Protein AF-A0ABD0QAF0-F1 (af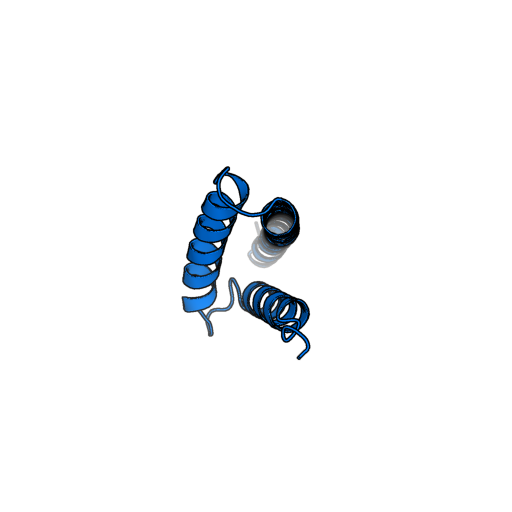db_monomer_lite)

Structure (mmCIF, N/CA/C/O backbone):
data_AF-A0ABD0QAF0-F1
#
_entry.id   AF-A0ABD0QAF0-F1
#
loop_
_atom_site.group_PDB
_atom_site.id
_atom_site.type_symbol
_atom_site.label_atom_id
_atom_site.label_alt_id
_atom_site.label_comp_id
_atom_site.label_asym_id
_atom_site.label_entity_id
_atom_site.label_seq_id
_atom_site.pdbx_PDB_ins_code
_atom_site.Cartn_x
_atom_site.Cartn_y
_atom_site.Cartn_z
_atom_site.occupancy
_atom_site.B_iso_or_equiv
_atom_site.auth_seq_id
_atom_site.auth_comp_id
_atom_site.auth_asym_id
_atom_site.auth_atom_id
_atom_site.pdbx_PDB_model_num
ATOM 1 N N . GLN A 1 1 ? -17.795 -15.626 18.879 1.00 40.56 1 GLN A N 1
ATOM 2 C CA . GLN A 1 1 ? -17.693 -15.698 17.411 1.00 40.56 1 GLN A CA 1
ATOM 3 C C . GLN A 1 1 ? -16.536 -14.794 17.067 1.00 40.56 1 GLN A C 1
ATOM 5 O O . GLN A 1 1 ? -16.631 -13.613 17.365 1.00 40.56 1 GLN A O 1
ATOM 10 N N . GLY A 1 2 ? -15.395 -15.380 16.697 1.00 53.38 2 GLY A N 1
ATOM 11 C CA . GLY A 1 2 ? -14.208 -14.592 16.383 1.00 53.38 2 GLY A CA 1
ATOM 12 C C . GLY A 1 2 ? -14.545 -13.696 15.206 1.00 53.38 2 GLY A C 1
ATOM 13 O O . GLY A 1 2 ? -15.065 -14.193 14.213 1.00 53.38 2 GLY A O 1
ATOM 14 N N . GLU A 1 3 ? -14.342 -12.393 15.356 1.00 57.00 3 GLU A N 1
ATOM 15 C CA . GLU A 1 3 ? -14.245 -11.516 14.198 1.00 57.00 3 GLU A CA 1
ATOM 16 C C . GLU A 1 3 ? -13.171 -12.131 13.300 1.00 57.00 3 GLU A C 1
ATOM 18 O O . GLU A 1 3 ? -12.036 -12.306 13.747 1.00 57.00 3 GLU A O 1
ATOM 23 N N . ASP A 1 4 ? -13.553 -12.587 12.106 1.00 62.59 4 ASP A N 1
ATOM 24 C CA . ASP A 1 4 ? -12.604 -13.169 11.165 1.00 62.59 4 ASP A CA 1
ATOM 25 C C . ASP A 1 4 ? -11.461 -12.167 10.974 1.00 62.59 4 ASP A C 1
ATOM 27 O O . ASP A 1 4 ? -11.684 -11.012 10.607 1.00 62.59 4 ASP A O 1
ATOM 31 N N . ASP A 1 5 ? -10.234 -12.574 11.303 1.00 81.44 5 ASP A N 1
ATOM 32 C CA . ASP A 1 5 ? -9.086 -11.683 11.208 1.00 81.44 5 ASP A CA 1
ATOM 33 C C . ASP A 1 5 ? -8.762 -11.469 9.727 1.00 81.44 5 ASP A C 1
ATOM 35 O O . ASP A 1 5 ? -8.081 -12.273 9.094 1.00 81.44 5 ASP A O 1
ATOM 39 N N . TYR A 1 6 ? -9.300 -10.394 9.152 1.00 88.00 6 TYR A N 1
ATOM 40 C CA . TYR A 1 6 ? -9.095 -10.038 7.749 1.00 88.00 6 TYR A CA 1
ATOM 41 C C . TYR A 1 6 ? -7.701 -9.460 7.474 1.00 88.00 6 TYR A C 1
ATOM 43 O O . TYR A 1 6 ? -7.346 -9.267 6.308 1.00 88.00 6 TYR A O 1
ATOM 51 N N . ARG A 1 7 ? -6.888 -9.187 8.507 1.00 88.19 7 ARG A N 1
ATOM 52 C CA . ARG A 1 7 ? -5.566 -8.559 8.341 1.00 88.19 7 ARG A CA 1
ATOM 53 C C . ARG A 1 7 ? -4.629 -9.370 7.443 1.00 88.19 7 ARG A C 1
ATOM 55 O O . ARG A 1 7 ? -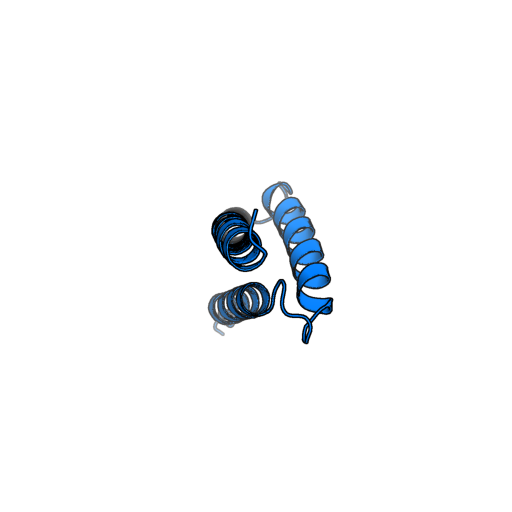4.110 -8.774 6.501 1.00 88.19 7 ARG A O 1
ATOM 62 N N . PRO A 1 8 ? -4.466 -10.698 7.608 1.00 91.81 8 PRO A N 1
ATOM 63 C CA . PRO A 1 8 ? -3.582 -11.478 6.741 1.00 91.81 8 PRO A CA 1
ATOM 64 C C . PRO A 1 8 ? -4.048 -11.496 5.280 1.00 91.81 8 PRO A C 1
ATOM 66 O O . PRO A 1 8 ? -3.233 -11.464 4.363 1.00 91.81 8 PRO A O 1
ATOM 69 N N . LEU A 1 9 ? -5.365 -11.517 5.043 1.00 93.25 9 LEU A N 1
ATOM 70 C CA . LEU A 1 9 ? -5.921 -11.463 3.687 1.00 93.25 9 LEU A CA 1
ATOM 71 C C . LEU A 1 9 ? -5.630 -10.118 3.024 1.00 93.25 9 LEU A C 1
ATOM 73 O O . LEU A 1 9 ? -5.247 -10.069 1.856 1.00 93.25 9 LEU A O 1
ATOM 77 N N . PHE A 1 10 ? -5.783 -9.032 3.779 1.00 92.94 10 PHE A N 1
ATOM 78 C CA . PHE A 1 10 ? -5.467 -7.698 3.299 1.00 92.94 10 PHE A CA 1
ATOM 79 C C . PHE A 1 10 ? -3.966 -7.528 3.036 1.00 92.94 10 PHE A C 1
ATOM 81 O O . PHE A 1 10 ? -3.585 -6.991 2.001 1.00 92.94 10 PHE A O 1
ATOM 88 N N . GLU A 1 11 ? -3.106 -8.033 3.917 1.00 93.25 11 GLU A N 1
ATOM 89 C CA . GLU A 1 11 ? -1.651 -8.016 3.729 1.00 93.25 11 GLU A CA 1
ATOM 90 C C . GLU A 1 11 ? -1.221 -8.761 2.468 1.00 93.25 11 GLU A C 1
ATOM 92 O O . GLU A 1 11 ? -0.441 -8.224 1.679 1.00 93.25 11 GLU A O 1
ATOM 97 N N . ASN A 1 12 ? -1.781 -9.950 2.236 1.00 94.81 12 ASN A N 1
ATOM 98 C CA . ASN A 1 12 ? -1.554 -10.703 1.006 1.00 94.81 12 ASN A CA 1
ATOM 99 C C . ASN A 1 12 ? -2.018 -9.914 -0.221 1.00 94.81 12 ASN A C 1
ATOM 101 O O . ASN A 1 12 ? -1.263 -9.767 -1.175 1.00 94.81 12 ASN A O 1
ATOM 105 N N . PHE A 1 13 ? -3.206 -9.309 -0.167 1.00 95.44 13 PHE A N 1
ATOM 106 C CA . PHE A 1 13 ? -3.706 -8.469 -1.254 1.00 95.44 13 PHE A CA 1
ATOM 107 C C . PHE A 1 13 ? -2.774 -7.284 -1.566 1.00 95.44 13 PHE A C 1
ATOM 109 O O . PHE A 1 13 ? -2.501 -6.996 -2.732 1.00 95.44 13 PHE A O 1
ATOM 116 N N . VAL A 1 14 ? -2.235 -6.608 -0.545 1.00 95.38 14 VAL A N 1
ATOM 117 C CA . VAL A 1 14 ? -1.267 -5.515 -0.736 1.00 95.38 14 VAL A CA 1
ATOM 118 C C . VAL A 1 14 ? 0.041 -6.030 -1.341 1.00 95.38 14 VAL A C 1
ATOM 120 O O . VAL A 1 14 ? 0.576 -5.396 -2.252 1.00 95.38 14 VAL A O 1
ATOM 123 N N . GLN A 1 15 ? 0.555 -7.169 -0.871 1.00 94.00 15 GLN A N 1
ATOM 124 C CA . GLN A 1 15 ? 1.746 -7.812 -1.439 1.00 94.00 15 GLN A CA 1
ATOM 125 C C . GLN A 1 15 ? 1.542 -8.164 -2.916 1.00 94.00 15 GLN A C 1
ATOM 127 O O . GLN A 1 15 ? 2.400 -7.850 -3.742 1.00 94.00 15 GLN A O 1
ATOM 132 N N . ASP A 1 16 ? 0.391 -8.735 -3.265 1.00 95.75 16 ASP A N 1
ATOM 133 C CA . ASP A 1 16 ? 0.057 -9.120 -4.634 1.00 95.75 16 ASP A CA 1
ATOM 134 C C . ASP A 1 16 ? -0.021 -7.893 -5.553 1.00 95.75 16 ASP A C 1
ATOM 136 O O . ASP A 1 16 ? 0.590 -7.886 -6.628 1.00 95.75 16 ASP A O 1
ATOM 140 N N . LEU A 1 17 ? -0.666 -6.805 -5.113 1.00 95.56 17 LEU A N 1
ATOM 141 C CA . LEU A 1 17 ? -0.683 -5.536 -5.852 1.00 95.56 17 LEU A CA 1
ATOM 142 C C . LEU A 1 17 ? 0.726 -4.966 -6.057 1.00 95.56 17 LEU A C 1
ATOM 144 O O . LEU A 1 17 ? 1.064 -4.524 -7.152 1.00 95.56 17 LEU A O 1
ATOM 148 N N . LEU A 1 18 ? 1.571 -4.995 -5.025 1.00 93.50 18 LEU A N 1
ATOM 149 C CA . LEU A 1 18 ? 2.954 -4.520 -5.114 1.00 93.50 18 LEU A CA 1
ATOM 150 C C . LEU A 1 18 ? 3.841 -5.423 -5.984 1.00 93.50 18 LEU A C 1
ATOM 152 O O . LEU A 1 18 ? 4.826 -4.949 -6.540 1.00 93.50 18 LEU A O 1
ATOM 156 N N . SER A 1 19 ? 3.522 -6.710 -6.115 1.00 92.56 19 SER A N 1
ATOM 157 C CA . SER A 1 19 ? 4.261 -7.633 -6.987 1.00 92.56 19 SER A CA 1
ATOM 158 C C . SER A 1 19 ? 3.909 -7.470 -8.471 1.00 92.56 19 SER A C 1
ATOM 160 O O . SER A 1 19 ? 4.727 -7.766 -9.349 1.00 92.56 19 SER A O 1
ATOM 162 N N . THR A 1 20 ? 2.698 -6.980 -8.745 1.00 94.00 20 THR A N 1
ATOM 163 C CA . THR A 1 20 ? 2.133 -6.828 -10.091 1.00 94.00 20 THR A CA 1
ATOM 164 C C . THR A 1 20 ? 2.198 -5.394 -10.614 1.00 94.0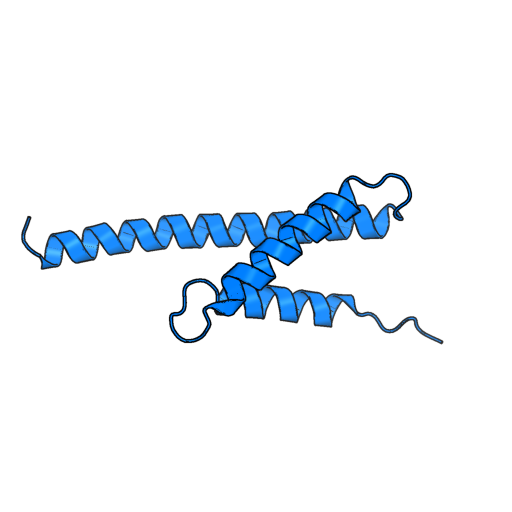0 20 THR A C 1
ATOM 166 O O . THR A 1 20 ? 2.071 -5.179 -11.819 1.00 94.00 20 THR A O 1
ATOM 169 N N . VAL A 1 21 ? 2.456 -4.406 -9.752 1.00 89.25 21 VAL A N 1
ATOM 170 C CA . VAL A 1 21 ? 2.645 -3.013 -10.170 1.00 89.25 21 VAL A CA 1
ATOM 171 C C . VAL A 1 21 ? 3.808 -2.897 -11.166 1.00 89.25 21 VAL A C 1
ATOM 173 O O . VAL A 1 21 ? 4.843 -3.548 -11.027 1.00 89.25 21 VAL A O 1
ATOM 176 N N . ASN A 1 22 ? 3.635 -2.065 -12.196 1.00 84.25 22 ASN A N 1
ATOM 177 C CA . ASN A 1 22 ? 4.575 -1.891 -13.314 1.00 84.25 22 ASN A CA 1
ATOM 178 C C . ASN A 1 22 ? 4.776 -3.129 -14.214 1.00 84.25 22 ASN A C 1
ATOM 180 O O . ASN A 1 22 ? 5.703 -3.144 -15.027 1.00 84.25 22 ASN A O 1
ATOM 184 N N . LYS A 1 23 ? 3.934 -4.167 -14.110 1.00 87.50 23 LYS A N 1
ATOM 185 C CA . LYS A 1 23 ? 3.914 -5.277 -15.074 1.00 87.50 23 LYS A CA 1
ATOM 186 C C . LYS A 1 23 ? 2.940 -4.965 -16.216 1.00 87.50 23 LYS A C 1
ATOM 188 O O . LYS A 1 23 ? 1.794 -4.615 -15.936 1.00 87.50 23 LYS A O 1
ATOM 193 N N . PRO A 1 24 ? 3.348 -5.131 -17.489 1.00 88.19 24 PRO A N 1
ATOM 194 C CA . PRO A 1 24 ? 2.483 -4.830 -18.633 1.00 88.19 24 PRO A CA 1
ATOM 195 C C . PRO A 1 24 ? 1.231 -5.716 -18.673 1.00 88.19 24 PRO A C 1
ATOM 197 O O . PRO A 1 24 ? 0.190 -5.271 -19.146 1.00 88.19 24 PRO A O 1
ATOM 200 N N . ASP A 1 25 ? 1.310 -6.930 -18.122 1.00 93.56 25 ASP A N 1
ATOM 201 C CA . ASP A 1 25 ? 0.188 -7.872 -18.046 1.00 93.56 25 ASP A CA 1
ATOM 202 C C . ASP A 1 25 ? -0.898 -7.439 -17.040 1.00 93.56 25 ASP A C 1
ATOM 204 O O . ASP A 1 25 ? -2.027 -7.922 -17.101 1.00 93.56 25 ASP A O 1
ATOM 208 N N . TRP A 1 26 ? -0.577 -6.514 -16.123 1.00 94.81 26 TRP A N 1
ATOM 209 C CA . TRP A 1 26 ? -1.438 -6.124 -15.000 1.00 94.81 26 TRP A CA 1
ATOM 210 C C . TRP A 1 26 ? -1.597 -4.597 -14.864 1.00 94.81 26 TRP A C 1
ATOM 212 O O . TRP A 1 26 ? -1.307 -4.029 -13.808 1.00 94.81 26 TRP A O 1
ATOM 222 N N . PRO A 1 27 ? -2.122 -3.891 -15.883 1.00 91.12 27 PRO A N 1
ATOM 223 C CA . PRO A 1 27 ? -2.230 -2.427 -15.859 1.00 91.12 27 PRO A CA 1
ATOM 224 C C . PRO A 1 27 ? -3.178 -1.904 -14.765 1.00 91.12 27 PRO A C 1
ATOM 226 O O . PRO A 1 27 ? -3.014 -0.795 -14.262 1.00 91.12 27 PRO A O 1
ATOM 229 N N . ALA A 1 28 ? -4.162 -2.706 -14.348 1.00 95.06 28 ALA A N 1
ATOM 230 C CA . ALA A 1 28 ? -5.106 -2.326 -13.298 1.00 95.06 28 ALA A CA 1
ATOM 231 C C . ALA A 1 28 ? -4.471 -2.257 -11.894 1.00 95.06 28 ALA A C 1
ATOM 233 O O . ALA A 1 28 ? -5.038 -1.611 -11.010 1.00 95.06 28 ALA A O 1
ATOM 234 N N . ALA A 1 29 ? -3.305 -2.880 -11.678 1.00 94.25 29 ALA A N 1
ATOM 235 C CA . ALA A 1 29 ? -2.631 -2.876 -10.380 1.00 94.25 29 ALA A CA 1
ATOM 236 C C . ALA A 1 29 ? -2.277 -1.449 -9.927 1.00 94.25 29 ALA A C 1
ATOM 238 O O . ALA A 1 29 ? -2.476 -1.103 -8.764 1.00 94.25 29 ALA A O 1
ATOM 239 N N . GLU A 1 30 ? -1.845 -0.585 -10.852 1.00 91.88 30 GLU A N 1
ATOM 240 C CA . GLU A 1 30 ? -1.547 0.823 -10.564 1.00 91.88 30 GLU A CA 1
ATOM 241 C C . GLU A 1 30 ? -2.801 1.604 -10.133 1.00 91.88 30 GLU A C 1
ATOM 243 O O . GLU A 1 30 ? -2.768 2.367 -9.160 1.00 91.88 30 GLU A O 1
ATOM 248 N N . LEU A 1 31 ? -3.931 1.380 -10.814 1.00 94.62 31 LEU A N 1
ATOM 249 C CA . LEU A 1 31 ? -5.215 1.997 -10.476 1.00 94.62 31 LEU A CA 1
ATOM 250 C C . LEU A 1 31 ? -5.675 1.573 -9.073 1.00 94.62 31 LEU A C 1
ATOM 252 O O . LEU A 1 31 ? -6.077 2.421 -8.270 1.00 94.62 31 LEU A O 1
ATOM 256 N N . LEU A 1 32 ? -5.599 0.274 -8.772 1.00 96.31 32 LEU A N 1
ATOM 257 C CA . LEU A 1 32 ? -5.983 -0.279 -7.474 1.00 96.31 32 LEU A CA 1
ATOM 258 C C . LEU A 1 32 ? -5.081 0.243 -6.356 1.00 96.31 32 LEU A C 1
ATOM 260 O O . LEU A 1 32 ? -5.595 0.680 -5.329 1.00 96.31 32 LEU A O 1
ATOM 264 N N . LEU A 1 33 ? -3.763 0.284 -6.565 1.00 95.19 33 LEU A N 1
ATOM 265 C CA . LEU A 1 33 ? -2.816 0.814 -5.584 1.00 95.19 33 LEU A CA 1
ATOM 266 C C . LEU A 1 33 ? -3.034 2.317 -5.341 1.00 95.19 33 LEU A C 1
ATOM 268 O O . LEU A 1 33 ? -2.974 2.783 -4.203 1.00 95.19 33 LEU A O 1
ATOM 272 N N . SER A 1 34 ? -3.377 3.071 -6.390 1.00 94.94 34 SER A N 1
ATOM 273 C CA . SER A 1 34 ? -3.739 4.490 -6.291 1.00 94.94 34 SER A CA 1
ATOM 274 C C . SER A 1 34 ? -5.029 4.712 -5.497 1.00 94.94 34 SER A C 1
ATOM 276 O O . SER A 1 34 ? -5.116 5.634 -4.683 1.00 94.94 34 SER A O 1
ATOM 278 N N . LEU A 1 35 ? -6.049 3.879 -5.723 1.00 96.62 35 LEU A N 1
ATOM 279 C CA . LEU A 1 35 ? -7.294 3.911 -4.957 1.00 96.62 35 LEU A CA 1
ATOM 280 C C . LEU A 1 35 ? -7.046 3.540 -3.493 1.00 96.62 35 LEU A C 1
ATOM 282 O O . LEU A 1 35 ? -7.509 4.248 -2.599 1.00 96.62 35 LEU A O 1
ATOM 286 N N . LEU A 1 36 ? -6.281 2.476 -3.263 1.00 95.88 36 LEU A N 1
ATOM 287 C CA . LEU A 1 36 ? -5.909 1.994 -1.941 1.00 95.88 36 LEU A CA 1
ATOM 288 C C . LEU A 1 36 ? -5.182 3.075 -1.140 1.00 95.88 36 LEU A C 1
ATOM 290 O O . LEU A 1 36 ? -5.568 3.361 -0.011 1.00 95.88 36 LEU A O 1
ATOM 294 N N . GLY A 1 37 ? -4.187 3.734 -1.739 1.00 95.56 37 GLY A N 1
ATOM 295 C CA . GLY A 1 37 ? -3.464 4.831 -1.098 1.00 95.56 37 GLY A CA 1
ATOM 296 C C . GLY A 1 37 ? -4.396 5.961 -0.659 1.00 95.56 37 GLY A C 1
ATOM 297 O O . GLY A 1 37 ? -4.324 6.412 0.483 1.00 95.56 37 GLY A O 1
ATOM 298 N N . ARG A 1 38 ? -5.335 6.378 -1.520 1.00 96.19 38 ARG A N 1
ATOM 299 C CA . ARG A 1 38 ? -6.340 7.397 -1.164 1.00 96.19 38 ARG A CA 1
ATOM 300 C C . ARG A 1 38 ? -7.241 6.948 -0.016 1.00 96.19 38 ARG A C 1
ATOM 302 O O . ARG A 1 38 ? -7.501 7.741 0.887 1.00 96.19 38 ARG A O 1
ATOM 309 N N . LEU A 1 39 ? -7.698 5.696 -0.037 1.00 95.50 39 LEU A N 1
ATOM 310 C CA . LEU A 1 39 ? -8.551 5.145 1.012 1.00 95.50 39 LEU A CA 1
ATOM 311 C C . LEU A 1 39 ? -7.820 5.109 2.359 1.00 95.50 39 LEU A C 1
ATOM 313 O O . LEU A 1 39 ? -8.350 5.607 3.346 1.00 95.50 39 LEU A O 1
ATOM 317 N N . LEU A 1 40 ? -6.588 4.597 2.400 1.00 94.81 40 LEU A N 1
ATOM 318 C CA . LEU A 1 40 ? -5.796 4.530 3.630 1.00 94.81 40 LEU A CA 1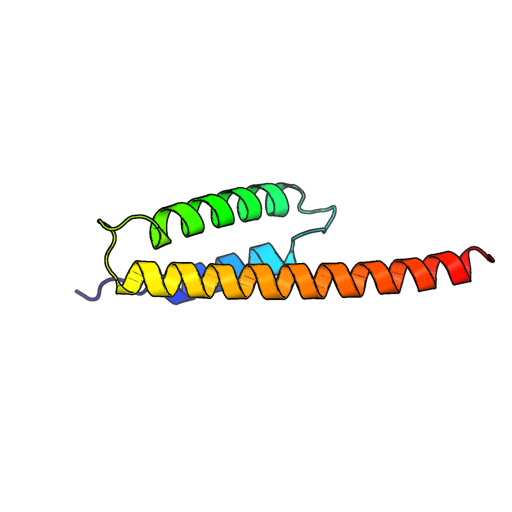
ATOM 319 C C . LEU A 1 40 ? -5.475 5.927 4.184 1.00 94.81 40 LEU A C 1
ATOM 321 O O . LEU A 1 40 ? -5.532 6.130 5.397 1.00 94.81 40 LEU A O 1
ATOM 325 N N . VAL A 1 41 ? -5.205 6.909 3.309 1.00 95.25 41 VAL A N 1
ATOM 326 C CA . VAL A 1 41 ? -5.019 8.318 3.705 1.00 95.25 41 VAL A CA 1
ATOM 327 C C . VAL A 1 41 ? -6.280 8.877 4.361 1.00 95.25 41 VAL A C 1
ATOM 329 O O . VAL A 1 41 ? -6.225 9.521 5.413 1.00 95.25 41 VAL A O 1
ATOM 332 N N . HIS A 1 42 ? -7.435 8.600 3.761 1.00 95.12 42 HIS A N 1
ATOM 333 C CA . HIS A 1 42 ? -8.716 9.008 4.315 1.00 95.12 42 HIS A CA 1
ATOM 334 C C . HIS A 1 42 ? -8.974 8.356 5.682 1.00 95.12 42 HIS A C 1
ATOM 336 O O . HIS A 1 42 ? -9.310 9.056 6.636 1.00 95.12 42 HIS A O 1
ATOM 342 N N . GLN A 1 43 ? -8.724 7.052 5.818 1.00 91.31 43 GLN A N 1
ATOM 343 C CA . GLN A 1 43 ? -8.971 6.334 7.069 1.00 91.31 43 GLN A CA 1
ATOM 344 C C . GLN A 1 43 ? -8.049 6.770 8.211 1.00 91.31 43 GLN A C 1
ATOM 346 O O . GLN A 1 43 ? -8.536 6.996 9.316 1.00 91.31 43 GLN A O 1
ATOM 351 N N . PHE A 1 44 ? -6.741 6.969 7.989 1.00 91.06 44 PHE A N 1
ATOM 352 C CA . PHE A 1 44 ? -5.862 7.400 9.090 1.00 91.06 44 PHE A CA 1
ATOM 353 C C . PHE A 1 44 ? -6.163 8.840 9.553 1.00 91.06 44 PHE A C 1
ATOM 355 O O . PHE A 1 44 ? -5.974 9.172 10.733 1.00 91.06 44 PHE A O 1
ATOM 362 N N . SER A 1 45 ? -6.612 9.706 8.636 1.00 90.38 45 SER A N 1
ATOM 363 C CA . SER A 1 45 ? -6.909 11.117 8.917 1.00 90.38 45 SER A CA 1
ATOM 364 C C . SER A 1 45 ? -8.290 11.330 9.545 1.00 90.38 45 SER A C 1
ATOM 366 O O . SER A 1 45 ? -8.495 12.318 10.258 1.00 90.38 45 SER A O 1
ATOM 368 N N . ASN A 1 46 ? -9.218 10.389 9.356 1.00 92.75 46 ASN A N 1
ATOM 369 C CA . ASN A 1 46 ? -10.548 10.445 9.940 1.00 92.75 46 ASN A CA 1
ATOM 370 C C . ASN A 1 46 ? -10.516 10.175 11.457 1.00 92.75 46 ASN A C 1
ATOM 372 O O . ASN A 1 46 ? -10.295 9.056 11.917 1.00 92.75 46 ASN A O 1
ATOM 376 N N . LYS A 1 47 ? -10.809 11.207 12.258 1.00 90.00 47 LYS A N 1
ATOM 377 C CA . LYS A 1 47 ? -10.839 11.119 13.731 1.00 90.00 47 LYS A CA 1
ATOM 378 C C . LYS A 1 47 ? -11.974 10.250 14.285 1.00 90.00 47 LYS A C 1
ATOM 380 O O . LYS A 1 47 ? -11.911 9.887 15.453 1.00 90.00 47 LYS A O 1
ATOM 385 N N . GLN A 1 48 ? -12.993 9.945 13.480 1.00 93.31 48 GLN A 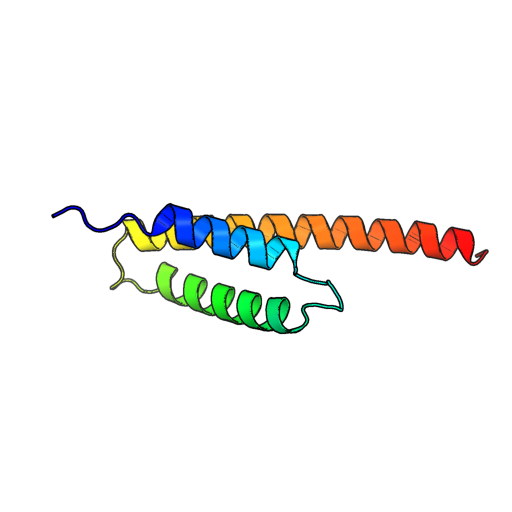N 1
ATOM 386 C CA . GLN A 1 48 ? -14.091 9.047 13.859 1.00 93.31 48 GLN A CA 1
ATOM 387 C C . GLN A 1 48 ? -13.712 7.569 13.709 1.00 93.31 48 GLN A C 1
ATOM 389 O O . GLN A 1 48 ? -14.412 6.703 14.221 1.00 93.31 48 GLN A O 1
ATOM 394 N N . THR A 1 49 ? -12.618 7.275 13.001 1.00 90.25 49 THR A N 1
ATOM 395 C CA . THR A 1 49 ? -12.115 5.910 12.838 1.00 90.25 49 THR A CA 1
ATOM 396 C C . THR A 1 49 ? -11.397 5.455 14.104 1.00 90.25 49 THR A C 1
ATOM 398 O O . THR A 1 49 ? -10.684 6.234 14.745 1.00 90.25 49 THR A O 1
ATOM 401 N N . GLU A 1 50 ? -11.565 4.183 14.455 1.00 92.81 50 GLU A N 1
ATOM 402 C CA . GLU A 1 50 ? -10.899 3.578 15.604 1.00 92.81 50 GLU A CA 1
ATOM 403 C C . GLU A 1 50 ? -9.372 3.726 15.512 1.00 92.81 50 GLU A C 1
ATOM 405 O O . GLU A 1 50 ? -8.775 3.555 14.447 1.00 92.81 50 GLU A O 1
ATOM 410 N N . MET A 1 51 ? -8.716 4.020 16.639 1.00 92.50 51 MET A N 1
ATOM 411 C CA . MET A 1 51 ? -7.266 4.232 16.673 1.00 92.50 51 MET A CA 1
ATOM 412 C C . MET A 1 51 ? -6.484 3.034 16.117 1.00 92.50 51 MET A C 1
ATOM 414 O O . MET A 1 51 ? -5.534 3.240 15.365 1.00 92.50 51 MET A O 1
ATOM 418 N N . ALA A 1 52 ? -6.894 1.799 16.428 1.00 89.69 52 ALA A N 1
ATOM 419 C CA . ALA A 1 52 ? -6.235 0.595 15.924 1.00 89.69 52 ALA A CA 1
ATOM 420 C C . ALA A 1 52 ? -6.234 0.543 14.387 1.00 89.69 52 ALA A C 1
ATOM 422 O O . ALA A 1 52 ? -5.192 0.316 13.769 1.00 89.69 52 ALA A O 1
ATOM 423 N N . LEU A 1 53 ? -7.372 0.857 13.760 1.00 89.44 53 LEU A N 1
ATOM 424 C CA . LEU A 1 53 ? -7.499 0.883 12.304 1.00 89.44 53 LEU A CA 1
ATOM 425 C C . LEU A 1 53 ? -6.716 2.043 11.672 1.00 89.44 53 LEU A C 1
ATOM 427 O O . LEU A 1 53 ? -6.156 1.897 10.585 1.00 89.44 53 LEU A O 1
ATOM 431 N N . ARG A 1 54 ? -6.614 3.186 12.361 1.00 93.62 54 ARG A N 1
ATOM 432 C CA . ARG A 1 54 ? -5.788 4.325 11.922 1.00 93.62 54 ARG A CA 1
ATOM 433 C C . ARG A 1 54 ? -4.299 3.984 11.934 1.00 93.62 54 ARG A C 1
ATOM 435 O O . ARG A 1 54 ? -3.598 4.330 10.987 1.00 93.62 54 ARG A O 1
ATOM 442 N N . VAL A 1 55 ? -3.832 3.291 12.974 1.00 93.44 55 VAL A N 1
ATOM 443 C CA . VAL A 1 55 ? -2.445 2.810 13.077 1.00 93.44 55 VAL A CA 1
ATOM 444 C C . VAL A 1 55 ? -2.150 1.784 11.984 1.00 93.44 55 VAL A C 1
ATOM 446 O O . VAL A 1 55 ? -1.173 1.953 11.260 1.00 93.44 55 VAL A O 1
ATOM 449 N N . ALA A 1 56 ? -3.021 0.788 11.792 1.00 91.75 56 ALA A N 1
ATOM 450 C CA . ALA A 1 56 ? -2.863 -0.206 10.728 1.00 91.75 56 ALA A CA 1
ATOM 451 C C . ALA A 1 56 ? -2.835 0.445 9.333 1.00 91.75 56 ALA A C 1
ATOM 453 O O . ALA A 1 56 ? -1.971 0.145 8.514 1.00 91.75 56 ALA A O 1
ATOM 454 N N . SER A 1 57 ? -3.728 1.408 9.079 1.00 93.81 57 SER A N 1
ATOM 455 C CA . SER A 1 57 ? -3.769 2.126 7.798 1.00 93.81 57 SER A CA 1
ATOM 456 C C . SER A 1 57 ? -2.467 2.874 7.504 1.00 93.81 57 SER A C 1
ATOM 458 O O . SER A 1 57 ? -2.003 2.898 6.363 1.00 93.81 57 SER A O 1
ATOM 460 N N . LEU A 1 58 ? -1.869 3.480 8.534 1.00 95.06 58 LEU A N 1
ATOM 461 C CA . LEU A 1 58 ? -0.589 4.170 8.421 1.00 95.06 58 LEU A CA 1
ATOM 462 C C . LEU A 1 58 ? 0.566 3.194 8.144 1.00 95.06 58 LEU A C 1
ATOM 464 O O . LEU A 1 58 ? 1.432 3.506 7.328 1.00 95.06 58 LEU A O 1
ATOM 468 N N . ASP A 1 59 ? 0.563 2.019 8.774 1.00 94.50 59 ASP A N 1
ATOM 469 C CA . ASP A 1 59 ? 1.580 0.984 8.561 1.00 94.50 59 ASP A CA 1
ATOM 470 C C . ASP A 1 59 ? 1.546 0.430 7.124 1.00 94.50 59 ASP A C 1
ATOM 472 O O . ASP A 1 59 ? 2.570 0.358 6.434 1.00 94.50 59 ASP A O 1
ATOM 476 N N . TYR A 1 60 ? 0.345 0.166 6.597 1.00 95.38 60 TYR A N 1
ATOM 477 C CA . TYR A 1 60 ? 0.168 -0.262 5.207 1.00 95.38 60 TYR A CA 1
ATOM 478 C C . TYR A 1 60 ? 0.597 0.815 4.201 1.00 95.38 60 TYR A C 1
ATOM 480 O O . TYR A 1 60 ? 1.267 0.500 3.214 1.00 95.38 60 TYR A O 1
ATOM 488 N N . LEU A 1 61 ? 0.304 2.095 4.465 1.00 95.75 61 LEU A N 1
ATOM 489 C CA . LEU A 1 61 ? 0.830 3.208 3.661 1.00 95.75 61 LEU A CA 1
ATOM 490 C C . LEU A 1 61 ? 2.360 3.252 3.678 1.00 95.75 61 LEU A C 1
ATOM 492 O O . LEU A 1 61 ? 2.975 3.445 2.628 1.00 95.75 61 LEU A O 1
ATOM 496 N N . GLY A 1 62 ? 2.971 3.058 4.848 1.00 95.31 62 GLY A N 1
ATOM 497 C CA . GLY A 1 62 ? 4.422 2.988 5.003 1.00 95.31 62 GLY A CA 1
ATOM 498 C C . GLY A 1 62 ? 5.033 1.867 4.164 1.00 95.31 62 GLY A C 1
ATOM 499 O O . GLY A 1 62 ? 5.984 2.105 3.416 1.00 95.31 62 GLY A O 1
ATOM 500 N N . THR A 1 63 ? 4.441 0.673 4.219 1.00 94.06 63 THR A N 1
ATOM 501 C CA . THR A 1 63 ? 4.867 -0.498 3.439 1.00 94.06 63 THR A CA 1
ATOM 502 C C . THR A 1 63 ? 4.784 -0.244 1.933 1.00 94.06 63 THR A C 1
ATOM 504 O O . THR A 1 63 ? 5.769 -0.447 1.215 1.00 94.06 63 THR A O 1
ATOM 507 N N . VAL A 1 64 ? 3.648 0.267 1.448 1.00 94.69 64 VAL A N 1
ATOM 508 C CA . VAL A 1 64 ? 3.449 0.599 0.028 1.00 94.69 64 VAL A CA 1
ATOM 509 C C . VAL A 1 64 ? 4.449 1.663 -0.429 1.00 94.69 64 VAL A C 1
ATOM 511 O O . VAL A 1 64 ? 5.124 1.480 -1.442 1.00 94.69 64 VAL A O 1
ATOM 514 N N . ALA A 1 65 ? 4.613 2.747 0.333 1.00 94.69 65 ALA A N 1
ATOM 515 C CA . ALA A 1 65 ? 5.530 3.831 -0.015 1.00 94.69 65 ALA A CA 1
ATOM 516 C C . ALA A 1 65 ? 6.996 3.371 -0.035 1.00 94.69 65 ALA A C 1
ATOM 518 O O . ALA A 1 65 ? 7.753 3.737 -0.939 1.00 94.69 65 ALA A O 1
ATOM 519 N N . ALA A 1 66 ? 7.405 2.546 0.934 1.00 93.94 66 ALA A N 1
ATOM 520 C CA . ALA A 1 66 ? 8.745 1.974 0.979 1.00 93.94 66 ALA A CA 1
ATOM 521 C C . ALA A 1 66 ? 9.018 1.094 -0.246 1.00 93.94 66 ALA A C 1
ATOM 523 O O . ALA A 1 66 ? 10.089 1.205 -0.854 1.00 93.94 66 ALA A O 1
ATOM 524 N N . ARG A 1 67 ? 8.049 0.257 -0.638 1.00 91.56 67 ARG A N 1
ATOM 525 C CA . ARG A 1 67 ? 8.196 -0.630 -1.791 1.00 91.56 67 ARG A CA 1
ATOM 526 C C . ARG A 1 67 ? 8.242 0.136 -3.106 1.00 91.56 67 ARG A C 1
ATOM 528 O O . ARG A 1 67 ? 9.202 -0.033 -3.850 1.00 91.56 67 ARG A O 1
ATOM 535 N N . LEU A 1 68 ? 7.309 1.063 -3.323 1.00 90.75 68 LEU A N 1
ATOM 536 C CA . LEU A 1 68 ? 7.308 1.930 -4.503 1.00 90.75 68 LEU A CA 1
ATOM 537 C C . LEU A 1 68 ? 8.616 2.719 -4.635 1.00 90.75 68 LEU A C 1
ATOM 539 O O . LEU A 1 68 ? 9.167 2.822 -5.729 1.00 90.75 68 LEU A O 1
ATOM 543 N N . ARG A 1 69 ? 9.166 3.237 -3.526 1.00 91.75 69 ARG A N 1
ATOM 544 C CA . ARG A 1 69 ? 10.457 3.941 -3.552 1.00 91.75 69 ARG A CA 1
ATOM 545 C C . ARG A 1 69 ? 11.604 3.014 -3.939 1.00 91.75 69 ARG A C 1
ATOM 547 O O . ARG A 1 69 ? 12.457 3.416 -4.727 1.00 91.75 69 ARG A O 1
ATOM 554 N N . LYS A 1 70 ? 11.644 1.802 -3.379 1.00 88.75 70 LYS A N 1
ATOM 555 C CA . LYS A 1 70 ? 12.660 0.798 -3.715 1.00 88.75 70 LYS A CA 1
ATOM 556 C C . LYS A 1 70 ? 12.604 0.456 -5.204 1.00 88.75 70 LYS A C 1
ATOM 558 O O . LYS A 1 70 ? 13.629 0.542 -5.875 1.00 88.75 70 LYS A O 1
ATOM 563 N N . ASP A 1 71 ? 11.415 0.163 -5.717 1.00 85.62 71 ASP A N 1
ATOM 564 C CA . ASP A 1 71 ? 11.219 -0.248 -7.107 1.00 85.62 71 ASP A CA 1
ATOM 565 C C . ASP A 1 71 ? 11.550 0.892 -8.083 1.00 85.62 71 ASP A C 1
ATOM 567 O O . ASP A 1 71 ? 12.244 0.674 -9.076 1.00 85.62 71 ASP A O 1
ATOM 571 N N . ALA A 1 72 ? 11.179 2.137 -7.761 1.00 83.50 72 ALA A N 1
ATOM 572 C CA . ALA A 1 72 ? 11.546 3.312 -8.554 1.00 83.50 72 ALA A CA 1
ATOM 573 C C . ALA A 1 72 ? 13.068 3.552 -8.608 1.00 83.50 72 ALA A C 1
ATOM 575 O O . ALA A 1 72 ? 13.595 3.986 -9.635 1.00 83.50 72 ALA A O 1
ATOM 576 N N . VAL A 1 73 ? 13.795 3.280 -7.518 1.00 80.88 73 VAL A N 1
ATOM 577 C CA . VAL A 1 73 ? 15.265 3.375 -7.494 1.00 80.88 73 VAL A CA 1
ATOM 578 C C . VAL A 1 73 ? 15.891 2.261 -8.332 1.00 80.88 73 VAL A C 1
ATOM 580 O O . VAL A 1 73 ? 16.775 2.543 -9.140 1.00 80.88 73 VAL A O 1
ATOM 583 N N . THR A 1 74 ? 15.420 1.019 -8.194 1.00 77.44 74 THR A N 1
ATOM 584 C CA . THR A 1 74 ? 15.928 -0.125 -8.966 1.00 77.44 74 THR A CA 1
ATOM 585 C C . THR A 1 74 ? 15.656 0.029 -10.465 1.00 77.44 74 THR A C 1
ATOM 587 O O . THR A 1 74 ? 16.560 -0.193 -11.265 1.00 77.44 74 THR A O 1
ATOM 590 N N . SER A 1 75 ? 14.471 0.499 -10.860 1.00 74.12 75 SER A N 1
ATOM 591 C CA . SER A 1 75 ? 14.132 0.753 -12.268 1.00 74.12 75 SER A CA 1
ATOM 592 C C . SER A 1 75 ? 15.058 1.796 -12.918 1.00 74.12 75 SER A C 1
ATOM 594 O O . SER A 1 75 ? 15.557 1.587 -14.022 1.00 74.12 75 SER A O 1
ATOM 596 N N . LYS A 1 76 ? 15.406 2.881 -12.209 1.00 65.69 76 LYS A N 1
ATOM 597 C CA . LYS A 1 76 ? 16.371 3.885 -12.706 1.00 65.69 76 LYS A CA 1
ATOM 598 C C . LYS A 1 76 ? 17.793 3.343 -12.867 1.00 65.69 76 LYS A C 1
ATOM 600 O O . LYS A 1 76 ? 18.550 3.860 -13.688 1.00 65.69 76 LYS A O 1
ATOM 605 N N . MET A 1 77 ? 18.182 2.348 -12.070 1.00 62.78 77 MET A N 1
ATOM 606 C CA . MET A 1 77 ? 19.473 1.676 -12.241 1.00 62.78 77 MET A CA 1
ATOM 607 C C . MET A 1 77 ? 19.490 0.843 -13.524 1.00 62.78 77 MET A C 1
ATOM 609 O O . MET A 1 77 ? 20.501 0.847 -14.221 1.00 62.78 77 MET A O 1
ATOM 613 N N . ASP A 1 78 ? 18.370 0.208 -13.869 1.00 66.19 78 ASP A N 1
ATOM 614 C CA . ASP A 1 78 ? 18.241 -0.576 -15.098 1.00 66.19 78 ASP A CA 1
ATOM 615 C C . ASP A 1 78 ? 18.311 0.307 -16.353 1.00 66.19 78 ASP A C 1
ATOM 617 O O . ASP A 1 78 ? 18.985 -0.035 -17.320 1.00 66.19 78 ASP A O 1
ATOM 621 N N . GLN A 1 79 ? 17.766 1.528 -16.296 1.00 70.44 79 GLN A N 1
ATOM 622 C CA . GLN A 1 79 ? 17.913 2.515 -17.374 1.00 70.44 79 GLN A CA 1
ATOM 623 C C . GLN A 1 79 ? 19.386 2.809 -17.714 1.00 70.44 79 GLN A C 1
ATOM 625 O O . GLN A 1 79 ? 19.732 2.969 -18.881 1.00 70.44 79 GLN A O 1
ATOM 630 N N . ARG A 1 80 ? 20.281 2.855 -16.713 1.00 71.12 80 ARG A N 1
ATOM 631 C CA . ARG A 1 80 ? 21.726 3.032 -16.960 1.00 71.12 80 ARG A CA 1
ATOM 632 C C . ARG A 1 80 ? 22.333 1.820 -17.659 1.00 71.12 80 ARG A C 1
ATOM 634 O O . ARG A 1 80 ? 23.204 1.989 -18.507 1.00 71.12 80 ARG A O 1
ATOM 641 N N . SER A 1 81 ? 21.888 0.617 -17.305 1.00 74.38 81 SER A N 1
ATOM 642 C CA . SER A 1 81 ? 22.301 -0.622 -17.968 1.00 74.38 81 SER A CA 1
ATOM 643 C C . SER A 1 81 ? 21.834 -0.646 -19.423 1.00 74.38 81 SER A C 1
ATOM 645 O O . SER A 1 81 ? 22.624 -0.967 -20.305 1.00 74.38 81 SER A O 1
ATOM 647 N N . ILE A 1 82 ? 20.592 -0.230 -19.681 1.00 78.94 82 ILE A N 1
ATOM 648 C CA . ILE A 1 82 ? 20.028 -0.099 -21.030 1.00 78.94 82 ILE A CA 1
ATOM 649 C C . ILE A 1 82 ? 20.820 0.932 -21.842 1.00 78.94 82 ILE A C 1
ATOM 651 O O . ILE A 1 82 ? 21.257 0.616 -22.943 1.00 78.94 82 ILE A O 1
ATOM 655 N N . ASN A 1 83 ? 21.094 2.119 -21.291 1.00 82.25 83 ASN A N 1
ATOM 656 C CA . ASN A 1 83 ? 21.896 3.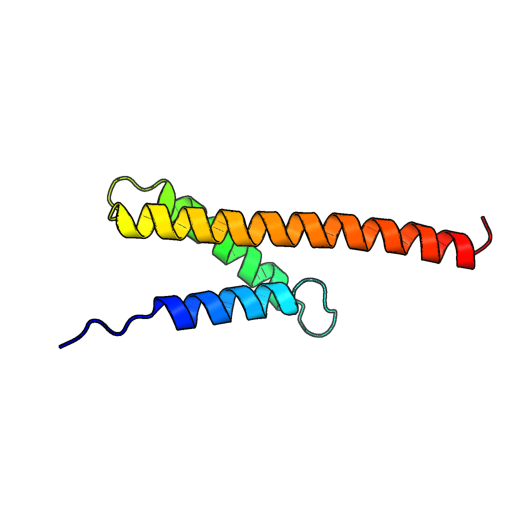142 -21.975 1.00 82.25 83 ASN A CA 1
ATOM 657 C C . ASN A 1 83 ? 23.310 2.637 -22.311 1.00 82.25 83 ASN A C 1
ATOM 659 O O . ASN A 1 83 ? 23.796 2.860 -23.414 1.00 82.25 83 ASN A O 1
ATOM 663 N N . ARG A 1 84 ? 23.936 1.871 -21.407 1.00 79.50 84 ARG A N 1
ATOM 664 C CA . ARG A 1 84 ? 25.240 1.239 -21.658 1.00 79.50 84 ARG A CA 1
ATOM 665 C C . ARG A 1 84 ? 25.193 0.209 -22.792 1.00 79.50 84 ARG A C 1
ATOM 667 O O . ARG A 1 84 ? 26.174 0.066 -23.513 1.00 79.50 84 ARG A O 1
ATOM 674 N N . ILE A 1 85 ? 24.089 -0.525 -22.939 1.00 80.19 85 ILE A N 1
ATOM 675 C CA . ILE A 1 85 ? 23.887 -1.457 -24.062 1.00 80.19 85 ILE A CA 1
ATOM 676 C C . ILE A 1 85 ? 23.665 -0.686 -25.369 1.00 80.19 85 ILE A C 1
ATOM 678 O O . ILE A 1 85 ? 24.141 -1.116 -26.416 1.00 80.19 85 ILE A O 1
ATOM 682 N N . LEU A 1 86 ? 22.973 0.454 -25.308 1.00 83.38 86 LEU A N 1
ATOM 683 C CA . LEU A 1 86 ? 22.706 1.316 -26.462 1.00 83.38 86 LEU A CA 1
ATOM 684 C C . LEU A 1 86 ? 23.937 2.103 -26.945 1.00 83.38 86 LEU A C 1
ATOM 686 O O . LEU A 1 86 ? 23.884 2.672 -28.031 1.00 83.38 86 LEU A O 1
ATOM 690 N N . GLY A 1 87 ? 25.054 2.065 -26.212 1.00 68.38 87 GLY A N 1
ATOM 691 C CA . GLY A 1 87 ? 26.340 2.573 -26.689 1.00 68.38 87 GLY A CA 1
ATOM 692 C C . GLY A 1 87 ? 26.481 4.096 -26.661 1.00 68.38 87 GLY A C 1
ATOM 693 O O . GLY A 1 87 ? 27.150 4.638 -27.538 1.00 68.38 87 GLY A O 1
ATOM 694 N N . GLU A 1 88 ? 25.885 4.767 -25.669 1.00 56.12 88 GLU A N 1
ATOM 695 C CA . GLU A 1 88 ? 26.344 6.099 -25.229 1.00 56.12 88 GLU A CA 1
ATOM 696 C C . GLU A 1 88 ? 27.381 5.991 -24.102 1.00 56.12 88 GLU A C 1
ATOM 698 O O . GLU A 1 88 ? 27.168 5.187 -23.158 1.00 56.12 88 GLU A O 1
#

Secondary structure (DSSP, 8-state):
------HHHHHHHHHHHHHHTT-TT-THHHHHHHHHHHHHHHHHH-TTS-HHHHHHHHHHHHHHHHHHHHHHHHHHHHHHHHHHHHT-

Sequence (88 aa):
QGEDDYRPLFENFVQDLLSTVNKPDWPAAELLLSLLGRLLVHQFSNKQTEMALRVASLDYLGTVAARLRKDAVTSKMDQRSINRILGE

pLDDT: mean 87.3, std 11.47, range [40.56, 96.62]

Foldseek 3Di:
DDPPPCVVVVVVVLVVLLVCPPPPVCPCSVVVVVVLLVVLVVQLPDPVHDPVSNVVSVVSNVVNVVSVVVVVVVVVVVVVVVVVVVPD

Radius of gyration: 17.0 Å; chains: 1; bounding box: 44×27×44 Å

InterPro domains:
  IPR033031 Scc2/Nipped-B family [PTHR21704] (2-83)

Organism: Cirrhinus mrigala (NCBI:txid683832)